Protein AF-A0A5J5E160-F1 (afdb_monomer_lite)

Radius of gyration: 11.65 Å; chains: 1; bounding box: 28×22×25 Å

Sequence (79 aa):
MFASTRTDSTIYLHILDPQAFGKLTLPPINETIIAAAPLDDPSSPLDFTQDDHGVRIELPDRLVQKHRIDTIVALDVKR

Secondary structure (DSSP, 8-state):
-EEEEEETTEEEEEES-HHHHTT--BPP-SSEEEEEEETT-TTSPPPEEEETTEEEE---HHHHSS--S-EEEEEEEE-

Organism: NCBI:txid2562524

Structure (mmCIF, N/CA/C/O backbone):
data_AF-A0A5J5E160-F1
#
_entry.id   AF-A0A5J5E160-F1
#
loop_
_atom_site.group_PDB
_atom_site.id
_atom_site.type_symbol
_atom_site.label_atom_id
_atom_site.label_alt_id
_atom_site.label_comp_id
_atom_site.label_asym_id
_atom_site.label_entity_id
_atom_site.label_seq_id
_atom_site.pdbx_PDB_ins_code
_atom_site.Cartn_x
_atom_site.Cartn_y
_atom_site.Cartn_z
_atom_site.occupancy
_atom_site.B_iso_or_equiv
_atom_site.auth_seq_id
_atom_site.auth_comp_id
_atom_site.auth_asym_id
_atom_site.auth_atom_id
_atom_site.pdbx_PDB_model_num
ATOM 1 N N . MET A 1 1 ? -1.011 -5.327 -12.772 1.00 79.56 1 MET A N 1
ATOM 2 C CA . MET A 1 1 ? -2.067 -6.218 -12.233 1.00 79.56 1 MET A CA 1
ATOM 3 C C . MET A 1 1 ? -1.829 -6.375 -10.740 1.00 79.56 1 MET A C 1
ATOM 5 O O . MET A 1 1 ? -0.668 -6.415 -10.345 1.00 79.56 1 MET A O 1
ATOM 9 N N . PHE A 1 2 ? -2.881 -6.419 -9.924 1.00 88.94 2 PHE A N 1
ATOM 10 C CA . PHE A 1 2 ? -2.759 -6.655 -8.485 1.00 88.94 2 PHE A CA 1
ATOM 11 C C . PHE A 1 2 ? -3.888 -7.558 -7.983 1.00 88.94 2 PHE A C 1
ATOM 13 O O . PHE A 1 2 ? -4.927 -7.670 -8.635 1.00 88.94 2 PHE A O 1
ATOM 20 N N . ALA A 1 3 ? -3.676 -8.176 -6.829 1.00 91.69 3 ALA A N 1
ATOM 21 C CA . ALA A 1 3 ? -4.705 -8.843 -6.041 1.00 91.69 3 ALA A CA 1
ATOM 22 C C . ALA A 1 3 ? -4.671 -8.298 -4.610 1.00 91.69 3 ALA A C 1
ATOM 24 O O . ALA A 1 3 ? -3.667 -7.719 -4.193 1.00 91.69 3 ALA A O 1
ATOM 25 N N . SER A 1 4 ? -5.753 -8.474 -3.857 1.00 93.62 4 SER A N 1
ATOM 26 C CA . SER A 1 4 ? -5.792 -8.092 -2.449 1.00 93.62 4 SER A CA 1
ATOM 27 C C . SER A 1 4 ? -6.258 -9.236 -1.560 1.00 93.62 4 SER A C 1
ATOM 29 O O . SER A 1 4 ? -7.108 -10.042 -1.937 1.00 93.62 4 SER A O 1
ATOM 31 N N . THR A 1 5 ? -5.686 -9.297 -0.363 1.00 95.81 5 THR A N 1
ATOM 32 C CA . THR A 1 5 ? -6.151 -10.133 0.746 1.00 95.81 5 THR A CA 1
ATOM 33 C C . THR A 1 5 ? -6.303 -9.263 1.994 1.00 95.81 5 THR A C 1
ATOM 35 O O . THR A 1 5 ? -5.859 -8.113 2.016 1.00 95.81 5 THR A O 1
ATOM 38 N N . ARG A 1 6 ? -6.986 -9.762 3.026 1.00 95.38 6 ARG A N 1
ATOM 39 C CA . ARG A 1 6 ? -7.238 -9.003 4.256 1.00 95.38 6 ARG A CA 1
ATOM 40 C C . ARG A 1 6 ? -7.110 -9.895 5.480 1.00 95.38 6 ARG A C 1
ATOM 42 O O . ARG A 1 6 ? -7.667 -10.990 5.492 1.00 95.38 6 ARG A O 1
ATOM 49 N N . THR A 1 7 ? -6.482 -9.348 6.514 1.00 95.50 7 THR A N 1
ATOM 50 C CA . THR A 1 7 ? -6.476 -9.897 7.872 1.00 95.50 7 THR A CA 1
ATOM 51 C C . THR A 1 7 ? -6.736 -8.748 8.837 1.00 95.50 7 THR A C 1
ATOM 53 O O . THR A 1 7 ? -5.995 -7.771 8.843 1.00 95.50 7 THR A O 1
ATOM 56 N N . ASP A 1 8 ? -7.805 -8.840 9.627 1.00 94.50 8 ASP A N 1
ATOM 57 C CA . ASP A 1 8 ? -8.200 -7.818 10.603 1.00 94.50 8 ASP A CA 1
ATOM 58 C C . ASP A 1 8 ? -8.261 -6.389 10.012 1.00 94.50 8 ASP A C 1
ATOM 60 O O . ASP A 1 8 ? -9.086 -6.086 9.133 1.00 94.50 8 ASP A O 1
ATOM 64 N N . SER A 1 9 ? -7.386 -5.515 10.513 1.00 96.25 9 SER A N 1
ATOM 65 C CA . SER A 1 9 ? -7.244 -4.106 10.147 1.00 96.25 9 SER A CA 1
ATOM 66 C C . SER A 1 9 ? -6.165 -3.868 9.089 1.00 96.25 9 SER A C 1
ATOM 68 O O . SER A 1 9 ? -5.790 -2.722 8.875 1.00 96.25 9 SER A O 1
ATOM 70 N N . THR A 1 10 ? -5.680 -4.916 8.421 1.00 97.44 10 THR A N 1
ATOM 71 C CA . THR A 1 10 ? -4.632 -4.808 7.403 1.00 97.44 10 THR A CA 1
ATOM 72 C C . THR A 1 10 ? -5.100 -5.411 6.078 1.00 97.44 10 THR A C 1
ATOM 74 O O . THR A 1 10 ? -5.579 -6.547 6.010 1.00 97.44 10 THR A O 1
ATOM 77 N N . ILE A 1 11 ? -4.961 -4.640 5.000 1.00 96.88 11 ILE A N 1
ATOM 78 C CA . ILE A 1 11 ? -5.179 -5.079 3.619 1.00 96.88 11 ILE A CA 1
ATOM 79 C C . ILE A 1 11 ? -3.809 -5.305 2.985 1.00 96.88 11 ILE A C 1
ATOM 81 O O . ILE A 1 11 ? -2.978 -4.402 2.967 1.00 96.88 11 ILE A O 1
ATOM 85 N N . TYR A 1 12 ? -3.574 -6.489 2.430 1.00 96.50 12 TYR A N 1
ATOM 86 C CA . TYR A 1 12 ? -2.349 -6.796 1.700 1.00 96.50 12 TYR A CA 1
ATOM 87 C C . TYR A 1 12 ? -2.606 -6.701 0.205 1.00 96.50 12 TYR A C 1
ATOM 89 O O . TYR A 1 12 ? -3.485 -7.379 -0.328 1.00 96.50 12 TYR A O 1
ATOM 97 N N . LEU A 1 13 ? -1.828 -5.871 -0.475 1.00 95.31 13 LEU A N 1
ATOM 98 C CA . LEU A 1 13 ? -1.839 -5.727 -1.921 1.00 95.31 13 LEU A CA 1
ATOM 99 C C . LEU A 1 13 ? -0.687 -6.524 -2.514 1.00 95.31 13 LEU A C 1
ATOM 101 O O . LEU A 1 13 ? 0.471 -6.193 -2.284 1.00 95.31 13 LEU A O 1
ATOM 105 N N . HIS A 1 14 ? -1.014 -7.539 -3.302 1.00 94.19 14 HIS A N 1
ATOM 106 C CA . HIS A 1 14 ? -0.064 -8.323 -4.083 1.00 94.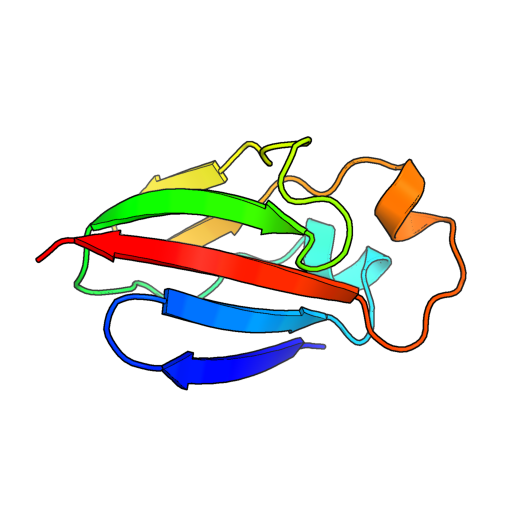19 14 HIS A CA 1
ATOM 107 C C . HIS A 1 14 ? 0.104 -7.671 -5.449 1.00 94.19 14 HIS A C 1
ATOM 109 O O . HIS A 1 14 ? -0.789 -7.739 -6.301 1.00 94.19 14 HIS A O 1
ATOM 115 N N . ILE A 1 15 ? 1.225 -6.988 -5.646 1.00 92.12 15 ILE A N 1
ATOM 116 C CA . ILE A 1 15 ? 1.534 -6.226 -6.849 1.00 92.12 15 ILE A CA 1
ATOM 117 C C . ILE A 1 15 ? 2.398 -7.098 -7.756 1.00 92.12 15 ILE A C 1
ATOM 119 O O . ILE A 1 1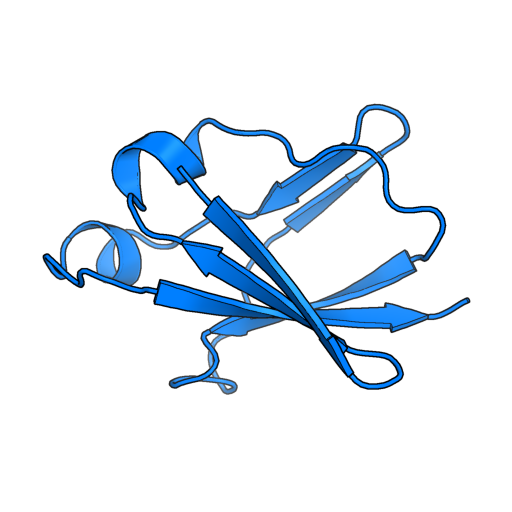5 ? 3.606 -7.225 -7.563 1.00 92.12 15 ILE A O 1
ATOM 123 N N . LEU A 1 16 ? 1.755 -7.669 -8.775 1.00 90.12 16 LEU A N 1
ATOM 124 C CA . LEU A 1 16 ? 2.387 -8.579 -9.738 1.00 90.12 16 LEU A CA 1
ATOM 125 C C . LEU A 1 16 ? 3.121 -7.834 -10.863 1.00 90.12 16 LEU A C 1
ATOM 127 O O . LEU A 1 16 ? 3.977 -8.389 -11.542 1.00 90.12 16 LEU A O 1
ATOM 131 N N . ASP A 1 17 ? 2.752 -6.571 -11.085 1.00 88.94 17 ASP A N 1
ATOM 132 C CA . ASP A 1 17 ? 3.397 -5.680 -12.049 1.00 88.94 17 ASP A CA 1
ATOM 133 C C . ASP A 1 17 ? 3.514 -4.271 -11.442 1.00 88.94 17 ASP A C 1
ATOM 135 O O . ASP A 1 17 ? 2.565 -3.480 -11.536 1.00 88.94 17 ASP A O 1
ATOM 139 N N . PRO A 1 18 ? 4.652 -3.961 -10.793 1.00 87.69 18 PRO A N 1
ATOM 140 C CA . PRO A 1 18 ? 4.900 -2.663 -10.169 1.00 87.69 18 PRO A CA 1
ATOM 141 C C . PRO A 1 18 ? 4.900 -1.482 -11.148 1.00 87.69 18 PRO A C 1
ATOM 143 O O . PRO A 1 18 ? 4.474 -0.386 -10.780 1.00 87.69 18 PRO A O 1
ATOM 146 N N . GLN A 1 19 ? 5.342 -1.687 -12.396 1.00 86.31 19 GLN A N 1
ATOM 147 C CA . GLN A 1 19 ? 5.383 -0.621 -13.402 1.00 86.31 19 GLN A CA 1
ATOM 148 C C . GLN A 1 19 ? 3.977 -0.205 -13.824 1.00 86.31 19 GLN A C 1
ATOM 150 O O . GLN A 1 19 ? 3.681 0.989 -13.917 1.00 86.31 19 GLN A O 1
ATOM 155 N N . ALA A 1 20 ? 3.097 -1.179 -14.065 1.00 87.44 20 ALA A N 1
ATOM 156 C CA . ALA A 1 20 ? 1.696 -0.891 -14.335 1.00 87.44 20 ALA A CA 1
ATOM 157 C C . ALA A 1 20 ? 1.005 -0.309 -13.096 1.00 87.44 20 ALA A C 1
ATOM 159 O O . ALA A 1 20 ? 0.214 0.622 -13.225 1.00 87.44 20 ALA A O 1
ATOM 160 N N . PHE A 1 21 ? 1.319 -0.828 -11.904 1.00 88.81 21 PHE A N 1
ATOM 161 C CA . PHE A 1 21 ? 0.680 -0.420 -10.655 1.00 88.81 21 PHE A CA 1
ATOM 162 C C . PHE A 1 21 ? 0.897 1.049 -10.299 1.00 88.81 21 PHE A C 1
ATOM 164 O O . PHE A 1 21 ? -0.057 1.696 -9.887 1.00 88.81 21 PHE A O 1
ATOM 171 N N . GLY A 1 22 ? 2.091 1.611 -10.518 1.00 84.19 22 GLY A N 1
ATOM 172 C CA . GLY A 1 22 ? 2.366 3.027 -10.218 1.00 84.19 22 GLY A CA 1
ATOM 173 C C . GLY A 1 22 ? 1.484 4.034 -10.978 1.00 84.19 22 GLY A C 1
ATOM 174 O O . GLY A 1 22 ? 1.495 5.225 -10.676 1.00 84.19 22 GLY A O 1
ATOM 175 N N . LYS A 1 23 ? 0.711 3.574 -11.970 1.00 82.94 23 LYS A N 1
ATOM 176 C CA . LYS A 1 23 ? -0.258 4.377 -12.732 1.00 82.94 23 LYS A CA 1
ATOM 177 C C . LYS A 1 23 ? -1.711 4.114 -12.327 1.00 82.94 23 LYS A C 1
ATOM 179 O O . LYS A 1 23 ? -2.608 4.719 -12.909 1.00 82.94 23 LYS A O 1
ATOM 184 N N . LEU A 1 24 ? -1.950 3.191 -11.398 1.00 87.25 24 LEU A N 1
ATOM 185 C CA . LEU A 1 24 ? -3.285 2.780 -10.984 1.00 87.25 24 LEU A CA 1
ATOM 186 C C . LEU A 1 24 ? -3.751 3.571 -9.767 1.00 87.25 24 LEU A C 1
ATOM 188 O O . LEU A 1 24 ? -2.986 3.869 -8.853 1.00 87.25 24 LEU A O 1
ATOM 192 N N . THR A 1 25 ? -5.053 3.820 -9.752 1.00 92.69 25 THR A N 1
ATOM 193 C CA . THR A 1 25 ? -5.797 4.187 -8.553 1.00 92.69 25 THR A CA 1
ATOM 194 C C . THR A 1 25 ? -6.597 2.956 -8.144 1.00 92.69 25 THR A C 1
ATOM 196 O O . THR A 1 25 ? -7.349 2.401 -8.949 1.00 92.69 25 THR A O 1
ATOM 199 N N . LEU A 1 26 ? -6.389 2.484 -6.918 1.00 93.31 26 LEU A N 1
ATOM 200 C CA . LEU A 1 26 ? -7.209 1.440 -6.313 1.00 93.31 26 LEU A CA 1
ATOM 201 C C . LEU A 1 26 ? -8.631 1.974 -6.119 1.00 93.31 26 LEU A C 1
ATOM 203 O O . LEU A 1 26 ? -8.785 3.168 -5.865 1.00 93.31 26 LEU A O 1
ATOM 207 N N . PRO A 1 27 ? -9.665 1.123 -6.193 1.00 93.19 27 PRO A N 1
ATOM 208 C CA . PRO A 1 27 ? -11.032 1.559 -5.935 1.00 93.19 27 PRO A CA 1
ATOM 209 C C . PRO A 1 27 ? -11.190 2.142 -4.516 1.00 93.19 27 PRO A C 1
ATOM 211 O O . PRO A 1 27 ? -10.393 1.813 -3.632 1.00 93.19 27 PRO A O 1
ATOM 214 N N . PRO A 1 28 ? -12.229 2.968 -4.281 1.00 93.50 28 PRO A N 1
ATOM 215 C CA . PRO A 1 28 ? -12.535 3.506 -2.959 1.00 93.50 28 PRO A CA 1
ATOM 216 C C . PRO A 1 28 ? -12.628 2.418 -1.890 1.00 93.50 28 PRO A C 1
ATOM 218 O O . PRO A 1 28 ? -13.234 1.364 -2.097 1.00 93.50 28 PRO A O 1
ATOM 221 N N . ILE A 1 29 ? -12.031 2.707 -0.737 1.00 92.06 29 ILE A N 1
ATOM 222 C CA . ILE A 1 29 ? -12.079 1.879 0.467 1.00 92.06 29 ILE A CA 1
ATOM 223 C C . ILE A 1 29 ? -12.867 2.673 1.510 1.00 92.06 29 ILE A C 1
ATOM 225 O O . ILE A 1 29 ? -12.601 3.856 1.712 1.00 92.06 29 ILE A O 1
ATOM 229 N N . ASN A 1 30 ? -13.840 2.033 2.162 1.00 91.25 30 ASN A N 1
ATOM 230 C CA . ASN A 1 30 ? -14.737 2.687 3.128 1.00 91.25 30 ASN A CA 1
ATOM 231 C C . ASN A 1 30 ? -14.072 2.959 4.491 1.00 91.25 30 ASN A C 1
ATOM 233 O O . ASN A 1 30 ? -14.711 3.486 5.399 1.00 91.25 30 ASN A O 1
ATOM 237 N N . GLU A 1 31 ? -12.813 2.568 4.651 1.00 95.19 31 GLU A N 1
ATOM 238 C CA . GLU A 1 31 ? -12.003 2.766 5.846 1.00 95.19 31 GLU A CA 1
ATOM 239 C C . GLU A 1 31 ? -10.867 3.751 5.567 1.00 95.19 31 GLU A C 1
ATOM 241 O O . GLU A 1 31 ? -10.383 3.853 4.442 1.00 95.19 31 GLU A O 1
ATOM 246 N N . THR A 1 32 ? -10.403 4.446 6.602 1.00 96.88 32 THR A N 1
ATOM 247 C CA . THR A 1 32 ? -9.263 5.365 6.487 1.00 96.88 32 THR A CA 1
ATOM 248 C C . THR A 1 32 ? -7.966 4.569 6.487 1.00 96.88 32 THR A C 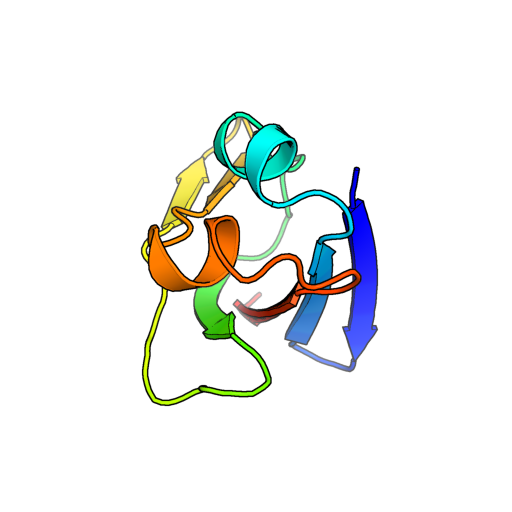1
ATOM 250 O O . THR A 1 32 ? -7.695 3.862 7.459 1.00 96.88 32 THR A O 1
ATOM 253 N N . ILE A 1 33 ? -7.141 4.700 5.449 1.00 97.25 33 ILE A N 1
ATOM 254 C CA . ILE A 1 33 ? -5.771 4.177 5.476 1.00 97.25 33 ILE A CA 1
ATOM 255 C C . ILE A 1 33 ? -4.937 5.078 6.385 1.00 97.25 33 ILE A C 1
ATOM 257 O O . ILE A 1 33 ? -4.876 6.291 6.195 1.00 97.25 33 ILE A O 1
ATOM 261 N N . ILE A 1 34 ? -4.300 4.478 7.386 1.00 97.69 34 ILE A N 1
ATOM 262 C CA . ILE A 1 34 ? -3.459 5.183 8.362 1.00 97.69 34 ILE A CA 1
ATOM 263 C C . ILE A 1 34 ? -1.968 4.910 8.162 1.00 97.69 34 ILE A C 1
ATOM 265 O O . ILE A 1 34 ? -1.145 5.694 8.629 1.00 97.69 34 ILE A O 1
ATOM 269 N N . ALA A 1 35 ? -1.614 3.827 7.467 1.00 97.50 35 ALA A N 1
ATOM 270 C CA . ALA A 1 35 ? -0.241 3.513 7.098 1.00 97.50 35 ALA A CA 1
ATOM 271 C C . ALA A 1 35 ? -0.194 2.634 5.842 1.00 97.50 35 ALA A C 1
ATOM 273 O O . ALA A 1 35 ? -1.093 1.827 5.603 1.00 97.50 35 ALA A O 1
ATOM 274 N N . AL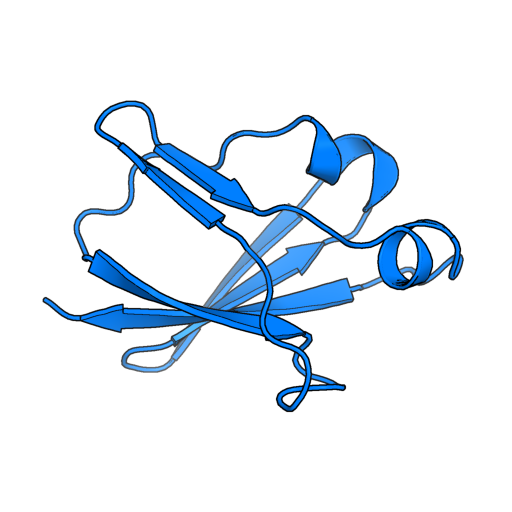A A 1 36 ? 0.885 2.771 5.074 1.00 97.75 36 ALA A N 1
ATOM 275 C CA . ALA A 1 36 ? 1.213 1.909 3.948 1.00 97.75 36 ALA A CA 1
ATOM 276 C C . ALA A 1 36 ? 2.713 1.595 3.973 1.00 97.75 36 ALA A C 1
ATOM 278 O O . ALA A 1 36 ? 3.520 2.510 4.130 1.00 97.75 36 ALA A O 1
ATOM 279 N N . ALA A 1 37 ? 3.104 0.330 3.820 1.00 96.81 37 ALA A N 1
ATOM 280 C CA . ALA A 1 37 ? 4.515 -0.063 3.759 1.00 96.81 37 ALA A CA 1
ATOM 281 C C . ALA A 1 37 ? 4.716 -1.384 2.993 1.00 96.81 37 ALA A C 1
ATOM 283 O O . ALA A 1 37 ? 3.807 -2.218 2.959 1.00 96.81 37 ALA A O 1
ATOM 284 N N . PRO A 1 38 ? 5.896 -1.630 2.394 1.00 94.75 38 PRO A N 1
ATOM 285 C CA . PRO A 1 38 ? 6.249 -2.946 1.874 1.00 94.75 38 PRO A CA 1
ATOM 286 C C . PRO A 1 38 ? 6.297 -3.973 3.005 1.00 94.75 38 PRO A C 1
ATOM 288 O O . PRO A 1 38 ? 6.861 -3.713 4.066 1.00 94.75 38 PRO A O 1
ATOM 291 N N . LEU A 1 39 ? 5.755 -5.167 2.772 1.00 93.69 39 LEU A N 1
ATOM 292 C CA . LEU A 1 39 ? 5.709 -6.215 3.793 1.00 93.69 39 LEU A CA 1
ATOM 293 C C . LEU A 1 39 ? 7.111 -6.673 4.232 1.00 93.69 39 LEU A C 1
ATOM 295 O O . LEU A 1 39 ? 7.309 -7.042 5.386 1.00 93.69 39 LEU A O 1
ATOM 299 N N . ASP A 1 40 ? 8.084 -6.654 3.319 1.00 91.31 40 ASP A N 1
ATOM 300 C CA . ASP A 1 40 ? 9.466 -7.056 3.585 1.00 91.31 40 ASP A CA 1
ATOM 301 C C . ASP A 1 40 ? 10.381 -5.912 4.048 1.00 91.31 40 ASP A C 1
ATOM 303 O O . ASP A 1 40 ? 11.514 -6.168 4.452 1.00 91.31 40 ASP A O 1
ATOM 307 N N . ASP A 1 41 ? 9.893 -4.670 4.024 1.00 92.50 41 ASP A N 1
ATOM 308 C CA . ASP A 1 41 ? 10.564 -3.501 4.600 1.00 92.50 41 ASP A CA 1
ATOM 309 C C . ASP A 1 41 ? 9.547 -2.560 5.278 1.00 92.50 41 ASP A C 1
ATOM 311 O O . ASP A 1 41 ? 9.308 -1.447 4.797 1.00 92.50 41 ASP A O 1
ATOM 315 N N . PRO A 1 42 ? 8.953 -2.963 6.422 1.00 93.44 42 PRO A N 1
ATOM 316 C CA . PRO A 1 42 ? 7.965 -2.142 7.128 1.00 93.44 42 PRO A CA 1
ATOM 317 C C . PRO A 1 42 ? 8.534 -0.815 7.647 1.00 93.44 42 PRO A C 1
ATOM 319 O O . PRO A 1 42 ? 7.785 0.091 7.998 1.00 93.44 42 PRO A O 1
ATOM 322 N N . SER A 1 43 ? 9.865 -0.701 7.719 1.00 94.62 43 SER A N 1
ATOM 323 C CA . SER A 1 43 ? 10.559 0.511 8.159 1.00 94.62 43 SER A CA 1
ATOM 324 C C . SER A 1 43 ? 10.579 1.618 7.103 1.00 94.62 43 SER A C 1
ATOM 326 O O . SER A 1 43 ? 10.926 2.756 7.416 1.00 94.62 43 SER A O 1
ATOM 328 N N . SER A 1 44 ? 10.184 1.300 5.867 1.00 94.31 44 SER A N 1
ATOM 329 C CA . SER A 1 44 ? 10.058 2.251 4.771 1.00 94.31 44 SER A CA 1
ATOM 330 C C . SER A 1 44 ? 8.586 2.493 4.436 1.00 94.31 44 SER A C 1
ATOM 332 O O . SER A 1 44 ? 8.058 1.826 3.541 1.00 94.31 44 SER A O 1
ATOM 334 N N . PRO A 1 45 ? 7.924 3.462 5.084 1.00 96.00 45 PRO A N 1
ATOM 335 C CA . PRO A 1 45 ? 6.560 3.818 4.725 1.00 96.00 45 PRO A CA 1
ATOM 336 C C . PRO A 1 45 ? 6.478 4.295 3.269 1.00 96.00 45 PRO A C 1
ATOM 338 O O . PRO A 1 45 ? 7.451 4.801 2.703 1.00 96.00 45 PRO A O 1
ATOM 341 N N . LEU A 1 46 ? 5.311 4.094 2.669 1.00 95.69 46 LEU A N 1
ATOM 342 C CA . LEU A 1 46 ? 4.962 4.569 1.338 1.00 95.69 46 LEU A CA 1
ATOM 343 C C . LEU A 1 46 ? 4.045 5.775 1.460 1.00 95.69 46 LEU A C 1
ATOM 345 O O . LEU A 1 46 ? 3.139 5.789 2.296 1.00 95.69 46 LEU A O 1
ATOM 349 N N . ASP A 1 47 ? 4.245 6.740 0.574 1.00 96.50 47 ASP A N 1
ATOM 350 C CA . ASP A 1 47 ? 3.307 7.837 0.410 1.00 96.50 47 ASP A CA 1
ATOM 351 C C . ASP A 1 47 ? 2.038 7.332 -0.286 1.00 96.50 47 ASP A C 1
ATOM 353 O O . ASP A 1 47 ? 2.073 6.481 -1.184 1.00 96.50 47 ASP A O 1
ATOM 357 N N . PHE A 1 48 ? 0.891 7.843 0.152 1.00 96.06 48 PHE A N 1
ATOM 358 C CA . PHE A 1 48 ? -0.398 7.522 -0.440 1.00 96.06 48 PHE A CA 1
ATOM 359 C C . PHE A 1 48 ? -1.365 8.699 -0.328 1.00 96.06 48 PHE A C 1
ATOM 361 O O . PHE A 1 48 ? -1.280 9.524 0.581 1.00 96.06 48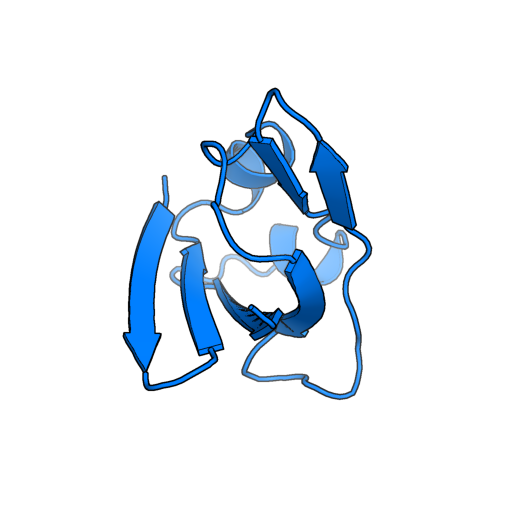 PHE A O 1
ATOM 368 N N . THR A 1 49 ? -2.324 8.743 -1.246 1.00 96.75 49 THR A N 1
ATOM 369 C CA . THR A 1 49 ? -3.473 9.648 -1.191 1.00 96.75 49 THR A CA 1
ATOM 370 C C . THR A 1 49 ? -4.753 8.831 -1.236 1.00 96.75 49 THR A C 1
ATOM 372 O O . THR A 1 49 ? -4.867 7.908 -2.044 1.00 96.75 49 THR A O 1
ATOM 375 N N . GLN A 1 50 ? -5.720 9.187 -0.396 1.00 97.12 50 GLN A N 1
ATOM 376 C CA . GLN A 1 50 ? -7.055 8.599 -0.376 1.00 97.12 50 GLN A CA 1
ATOM 377 C C . GLN A 1 50 ? -8.093 9.708 -0.545 1.00 97.12 50 GLN A C 1
ATOM 379 O O . GLN A 1 50 ? -8.065 10.695 0.190 1.00 97.12 50 GLN A O 1
ATOM 384 N N . ASP A 1 51 ? -8.999 9.534 -1.500 1.00 95.44 51 ASP A N 1
ATOM 385 C CA . ASP A 1 51 ? -10.116 10.435 -1.775 1.00 95.44 51 ASP A CA 1
ATOM 386 C C . ASP A 1 51 ? -11.366 9.645 -2.210 1.00 95.44 51 ASP A C 1
ATOM 388 O O . ASP A 1 51 ? -11.382 8.410 -2.201 1.00 95.44 51 ASP A O 1
ATOM 392 N N . ASP A 1 52 ? -12.427 10.358 -2.596 1.00 94.00 52 ASP A N 1
ATOM 393 C CA . ASP A 1 52 ? -13.692 9.760 -3.042 1.00 94.00 52 ASP A CA 1
ATOM 394 C C . ASP A 1 52 ? -13.557 8.941 -4.344 1.00 94.00 52 ASP A C 1
ATOM 396 O O . ASP A 1 52 ? -14.442 8.153 -4.686 1.00 94.00 52 ASP A O 1
ATOM 400 N N . HIS A 1 53 ? -12.461 9.112 -5.089 1.00 93.31 53 HIS A N 1
ATOM 401 C CA . HIS A 1 53 ? -12.174 8.378 -6.318 1.00 93.31 53 HIS A CA 1
ATOM 402 C C . HIS A 1 53 ? -11.336 7.124 -6.079 1.00 93.31 53 HIS A C 1
ATOM 404 O O . HIS A 1 53 ? -11.343 6.228 -6.930 1.00 93.31 53 HIS A O 1
ATOM 410 N N . GLY A 1 54 ? -10.651 7.025 -4.940 1.00 95.25 54 GLY A N 1
ATOM 411 C CA . GLY A 1 54 ? -9.924 5.826 -4.571 1.00 95.25 54 GLY A CA 1
ATOM 412 C C . GLY A 1 54 ? -8.663 6.071 -3.765 1.00 95.25 54 GLY A C 1
ATOM 413 O O . GLY A 1 54 ? -8.532 7.044 -3.029 1.00 95.25 54 GLY A O 1
ATOM 414 N N . VAL A 1 55 ? -7.724 5.137 -3.901 1.00 96.25 55 VAL A N 1
ATOM 415 C CA . VAL A 1 55 ? -6.431 5.186 -3.214 1.00 96.25 55 VAL A CA 1
ATOM 416 C C . VAL A 1 55 ? -5.311 5.103 -4.236 1.00 96.25 55 VAL A C 1
ATOM 418 O O . VAL A 1 55 ? -5.237 4.158 -5.022 1.00 96.25 55 VAL A O 1
ATOM 421 N N . ARG A 1 56 ? -4.397 6.067 -4.202 1.00 95.94 56 ARG A N 1
ATOM 422 C CA . ARG A 1 56 ? -3.153 6.043 -4.973 1.00 95.94 56 ARG A CA 1
ATOM 423 C C . ARG A 1 56 ? -1.993 5.824 -4.013 1.00 95.94 56 ARG A C 1
ATOM 425 O O . ARG A 1 56 ? -1.896 6.522 -3.013 1.00 95.94 56 ARG A O 1
ATOM 432 N N . ILE A 1 57 ? -1.125 4.869 -4.329 1.00 95.06 57 ILE A N 1
ATOM 433 C CA . ILE A 1 57 ? 0.079 4.560 -3.547 1.00 95.06 57 ILE A CA 1
ATOM 434 C C . ILE A 1 57 ? 1.287 4.845 -4.427 1.00 95.06 57 ILE A C 1
ATOM 436 O O . ILE A 1 57 ? 1.353 4.376 -5.566 1.00 95.06 57 ILE A O 1
ATOM 440 N N . GLU A 1 58 ? 2.250 5.588 -3.900 1.00 94.00 58 GLU A N 1
ATOM 441 C CA . GLU A 1 58 ? 3.489 5.894 -4.599 1.00 94.00 58 GLU A CA 1
ATOM 442 C C . GLU A 1 58 ? 4.529 4.815 -4.302 1.00 94.00 58 GLU A C 1
ATOM 444 O O . GLU A 1 58 ? 5.006 4.649 -3.179 1.00 94.00 58 GLU A O 1
ATOM 449 N N . LEU A 1 59 ? 4.870 4.032 -5.328 1.00 90.25 59 LEU A N 1
ATOM 450 C CA . LEU A 1 59 ? 5.922 3.030 -5.220 1.00 90.25 59 LEU A CA 1
ATOM 451 C C . LEU A 1 59 ? 7.281 3.672 -5.531 1.00 90.25 59 LEU A C 1
ATOM 453 O O . LEU A 1 59 ? 7.459 4.168 -6.645 1.00 90.25 59 LEU A O 1
ATOM 457 N N . PRO A 1 60 ? 8.271 3.613 -4.624 1.00 88.88 60 PRO A N 1
ATOM 458 C CA . PRO A 1 60 ? 9.617 4.080 -4.925 1.00 88.88 60 PRO A CA 1
ATOM 459 C C . PRO A 1 60 ? 10.274 3.208 -6.003 1.00 88.88 60 PRO A C 1
ATOM 461 O O . PRO A 1 60 ? 10.072 1.989 -6.044 1.00 88.88 60 PRO A O 1
ATOM 464 N N . ASP A 1 61 ? 11.147 3.809 -6.816 1.00 86.81 61 ASP A N 1
ATOM 465 C CA . ASP A 1 61 ? 11.824 3.159 -7.953 1.00 86.81 61 ASP A CA 1
ATOM 466 C C . ASP A 1 61 ? 12.482 1.820 -7.596 1.00 86.81 61 ASP A C 1
ATOM 468 O O . ASP A 1 61 ? 12.458 0.868 -8.377 1.00 86.81 61 ASP A O 1
ATOM 472 N N . ARG A 1 62 ? 13.012 1.704 -6.374 1.00 86.06 62 ARG A N 1
ATOM 473 C CA . ARG A 1 62 ? 13.634 0.478 -5.851 1.00 86.06 62 ARG A CA 1
ATOM 474 C C . ARG A 1 62 ? 12.694 -0.735 -5.810 1.00 86.06 62 ARG A C 1
ATOM 476 O O . ARG A 1 62 ? 13.170 -1.865 -5.903 1.00 86.06 62 ARG A O 1
ATOM 483 N N . LEU A 1 63 ? 11.383 -0.523 -5.663 1.00 83.38 63 LEU A N 1
ATOM 484 C CA . LEU A 1 63 ? 10.364 -1.582 -5.708 1.00 83.38 63 LEU A CA 1
ATOM 485 C C . LEU A 1 63 ? 9.922 -1.883 -7.142 1.00 83.38 63 LEU A C 1
ATOM 487 O O . LEU A 1 63 ? 9.541 -3.012 -7.443 1.00 83.38 63 LEU A O 1
ATOM 491 N N . VAL A 1 64 ? 10.022 -0.896 -8.034 1.00 82.81 64 VAL A N 1
ATOM 492 C CA . VAL A 1 64 ? 9.645 -1.021 -9.446 1.00 82.81 64 VAL A CA 1
ATOM 493 C C . VAL A 1 64 ? 10.722 -1.743 -10.260 1.00 82.81 64 VAL A C 1
ATOM 495 O O . VAL A 1 64 ? 10.415 -2.584 -11.102 1.00 82.81 64 VAL A O 1
ATOM 498 N N . GLN A 1 65 ? 11.995 -1.450 -9.995 1.00 71.00 65 GLN A N 1
ATOM 499 C CA . GLN A 1 65 ? 13.134 -1.950 -10.773 1.00 71.00 65 GLN A CA 1
ATOM 500 C C . GLN A 1 65 ? 13.547 -3.384 -10.423 1.00 71.00 65 GLN A C 1
ATOM 502 O O . GLN A 1 65 ? 14.303 -4.011 -11.160 1.00 71.00 65 GLN A O 1
ATOM 507 N N . LYS A 1 66 ? 13.071 -3.935 -9.303 1.00 63.00 66 LYS A N 1
ATOM 508 C CA . LYS A 1 66 ? 13.634 -5.162 -8.723 1.00 63.00 66 LYS A CA 1
ATOM 509 C C . LYS A 1 66 ? 13.292 -6.469 -9.468 1.00 63.00 66 LYS A C 1
ATOM 511 O O . LYS A 1 66 ? 13.627 -7.528 -8.952 1.00 63.00 66 LYS A O 1
ATOM 516 N N . HIS A 1 67 ? 12.627 -6.432 -10.633 1.00 58.25 67 HIS A N 1
ATOM 517 C CA . HIS A 1 67 ? 12.094 -7.612 -11.355 1.00 58.25 67 HIS A CA 1
ATOM 518 C C . HIS A 1 67 ? 11.395 -8.631 -10.436 1.00 58.25 67 HIS A C 1
ATOM 520 O O . HIS A 1 67 ? 11.395 -9.838 -10.685 1.00 58.25 67 HIS A O 1
ATOM 526 N N . ARG A 1 68 ? 10.820 -8.151 -9.331 1.00 65.69 68 ARG A N 1
ATOM 527 C CA . ARG A 1 68 ? 10.129 -9.006 -8.382 1.00 65.69 68 ARG A CA 1
ATOM 528 C C . ARG A 1 68 ? 8.766 -9.347 -8.940 1.00 65.69 68 ARG A C 1
ATOM 530 O O . ARG A 1 68 ? 8.010 -8.463 -9.319 1.00 65.69 68 ARG A O 1
ATOM 537 N N . ILE A 1 69 ? 8.502 -10.646 -8.977 1.00 66.31 69 ILE A N 1
ATOM 538 C CA . ILE A 1 69 ? 7.258 -11.224 -9.487 1.00 66.31 69 ILE A CA 1
ATOM 539 C C . ILE A 1 69 ? 6.083 -10.895 -8.549 1.00 66.31 69 ILE A C 1
ATOM 541 O O . ILE A 1 69 ? 4.944 -10.864 -8.997 1.00 66.31 69 ILE A O 1
ATOM 545 N N . ASP A 1 70 ? 6.357 -10.618 -7.269 1.00 80.94 70 ASP A N 1
ATOM 546 C CA . ASP A 1 70 ? 5.342 -10.250 -6.282 1.00 80.94 70 ASP A CA 1
ATOM 547 C C . ASP A 1 70 ? 5.915 -9.241 -5.271 1.00 80.94 70 ASP A C 1
ATOM 549 O O . ASP A 1 70 ? 6.820 -9.560 -4.491 1.00 80.94 70 ASP A O 1
ATOM 553 N N . THR A 1 71 ? 5.429 -8.001 -5.324 1.00 90.00 71 THR A N 1
ATOM 554 C CA . THR A 1 71 ? 5.687 -6.969 -4.311 1.00 90.00 71 THR A CA 1
ATOM 555 C C . THR A 1 71 ? 4.447 -6.847 -3.442 1.00 90.00 71 THR A C 1
ATOM 557 O O . THR A 1 71 ? 3.388 -6.477 -3.940 1.00 90.00 71 THR A O 1
ATOM 560 N N . ILE A 1 72 ? 4.573 -7.117 -2.142 1.00 94.06 72 ILE A N 1
ATOM 561 C CA 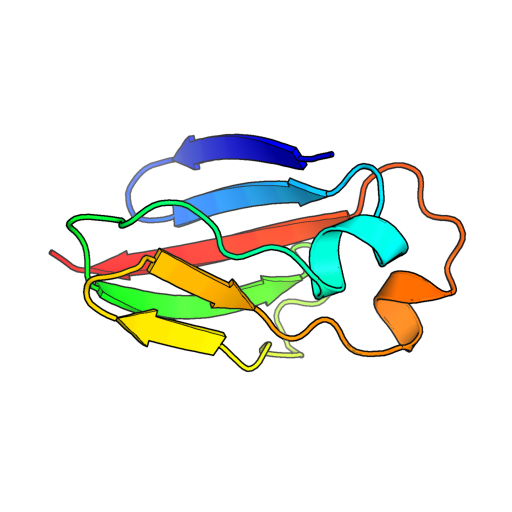. ILE A 1 72 ? 3.441 -7.038 -1.217 1.00 94.06 72 ILE A CA 1
ATOM 562 C C . ILE A 1 72 ? 3.505 -5.727 -0.438 1.00 94.06 72 ILE A C 1
ATOM 564 O O . ILE A 1 72 ? 4.513 -5.442 0.208 1.00 94.06 72 ILE A O 1
ATOM 568 N N . VAL A 1 73 ? 2.423 -4.953 -0.479 1.00 95.31 73 VAL A N 1
ATOM 569 C CA . VAL A 1 73 ? 2.237 -3.738 0.326 1.00 95.31 73 VAL A CA 1
ATOM 570 C C . VAL A 1 73 ? 1.152 -3.994 1.363 1.00 95.31 73 VAL A C 1
ATOM 572 O O . VAL A 1 73 ? 0.059 -4.432 1.014 1.00 95.31 73 VAL A O 1
ATOM 575 N N . ALA A 1 74 ? 1.448 -3.725 2.629 1.00 97.19 74 ALA A N 1
ATOM 576 C CA . ALA A 1 74 ? 0.478 -3.741 3.713 1.00 97.19 74 ALA A CA 1
ATOM 577 C C . ALA A 1 74 ? -0.128 -2.344 3.880 1.00 97.19 74 ALA A C 1
ATOM 579 O O . ALA A 1 74 ? 0.605 -1.356 3.937 1.00 97.19 74 ALA A O 1
ATOM 580 N N . LEU A 1 75 ? -1.456 -2.280 3.954 1.00 97.62 75 LEU A N 1
ATOM 581 C CA . LEU A 1 75 ? -2.227 -1.083 4.265 1.00 97.62 75 LEU A CA 1
ATOM 582 C C . LEU A 1 75 ? -2.938 -1.283 5.594 1.00 97.62 75 LEU A C 1
ATOM 584 O O . LEU A 1 75 ? -3.846 -2.112 5.678 1.00 97.62 75 LEU A O 1
ATOM 588 N N . ASP A 1 76 ? -2.569 -0.508 6.604 1.00 97.56 76 ASP A N 1
ATOM 589 C CA . ASP A 1 76 ? -3.302 -0.498 7.864 1.00 97.56 76 ASP A CA 1
ATOM 590 C C . ASP A 1 76 ? -4.469 0.475 7.762 1.00 97.56 76 ASP A C 1
ATOM 592 O O . ASP A 1 76 ? -4.313 1.628 7.347 1.00 97.56 76 ASP A O 1
ATOM 596 N N . VAL A 1 77 ? -5.651 0.001 8.146 1.00 97.25 77 VAL A N 1
ATOM 597 C CA . VAL A 1 77 ? -6.904 0.741 8.041 1.00 97.25 77 VAL A CA 1
ATOM 598 C C . VAL A 1 77 ? -7.574 0.926 9.394 1.00 97.25 77 VAL A C 1
ATOM 600 O O . VAL A 1 77 ? -7.488 0.089 10.295 1.00 97.25 77 VAL A O 1
ATOM 603 N N . LYS A 1 78 ? -8.301 2.032 9.522 1.00 96.62 78 LYS A N 1
ATOM 604 C CA . LYS A 1 78 ? -9.107 2.376 10.688 1.00 96.62 78 LYS A CA 1
ATOM 605 C C . LYS A 1 78 ? -10.533 2.718 10.253 1.00 96.62 78 LYS A C 1
ATOM 607 O O . LYS A 1 78 ? -10.727 3.421 9.263 1.00 96.62 78 LYS A O 1
ATOM 612 N N . ARG A 1 79 ? -11.514 2.196 10.992 1.00 86.50 79 ARG A N 1
ATOM 613 C CA . ARG A 1 79 ? -12.932 2.560 10.848 1.00 86.50 79 ARG A CA 1
ATOM 614 C C . ARG A 1 79 ? -13.242 3.899 11.503 1.00 86.50 79 ARG A C 1
ATOM 616 O O . ARG A 1 79 ? -12.603 4.204 12.537 1.00 86.50 79 ARG A O 1
#

Foldseek 3Di:
DWDWDDDDQKIKIWCQAPVVLQPDFAAADPWDFPWKDWPVCNVDTWDWDHDNRGIHTHDPVVQNVPPDRTTMMMTGTDD

pLDDT: mean 91.01, std 8.13, range [58.25, 97.75]